Protein AF-A0A2H5FM18-F1 (afdb_monomer_lite)

Secondary structure (DSSP, 8-state):
---------HHHHHHHHHHHHHTSS-HHHHHHHH---HHHHHHHHHHHHHHHHHHHHSHHHHHHHHHHHHHHHHHHHHHHHHHHH--

pLDDT: mean 74.15, std 11.23, range [37.06, 88.31]

Organism: NCBI:txid28087

InterPro domains:
  IPR010921 Trp repressor/replication initiator [SSF48295] (2-58)
  IPR036388 Winged helix-like DNA-binding domain superfamily [G3DSA:1.10.10.10] (1-68)

Foldseek 3Di:
DPDPPPPPDPVNLVVLLVCVVVVVDDLVRSCVPVVDDSVVSVVSNVVVVVVVVCVVVCPVVVVVVVVVVVVVVVVVVVVVVVVVVVD

Structure (mmCIF, N/CA/C/O backbone):
data_AF-A0A2H5FM18-F1
#
_entry.id   AF-A0A2H5FM18-F1
#
loop_
_atom_site.group_PDB
_atom_site.id
_atom_site.type_symbol
_atom_site.label_atom_id
_atom_site.label_alt_id
_atom_site.label_comp_id
_atom_site.label_asym_id
_atom_site.label_entity_id
_atom_site.label_seq_id
_atom_site.pdbx_PDB_ins_code
_atom_site.Cartn_x
_atom_site.Cartn_y
_atom_site.Cartn_z
_atom_site.occupancy
_atom_site.B_iso_or_equiv
_atom_site.auth_seq_id
_atom_site.auth_comp_id
_atom_site.auth_asym_id
_atom_site.auth_atom_id
_atom_site.pdbx_PDB_model_num
ATOM 1 N N . MET A 1 1 ? 6.134 27.608 9.309 1.00 37.06 1 MET A N 1
ATOM 2 C CA . MET A 1 1 ? 5.921 26.442 10.196 1.00 37.06 1 MET A CA 1
ATOM 3 C C . MET A 1 1 ? 6.353 25.179 9.465 1.00 37.06 1 MET A C 1
ATOM 5 O O . MET A 1 1 ? 5.661 24.750 8.548 1.00 37.06 1 MET A O 1
ATOM 9 N N . SER A 1 2 ? 7.519 24.621 9.794 1.00 47.56 2 SER A N 1
ATOM 10 C CA . SER A 1 2 ? 8.033 23.420 9.123 1.00 47.56 2 SER A CA 1
ATOM 11 C C . SER A 1 2 ? 7.208 22.204 9.535 1.00 47.56 2 SER A C 1
ATOM 13 O O . SER A 1 2 ? 7.189 21.815 10.702 1.00 47.56 2 SER A O 1
ATOM 15 N N . LYS A 1 3 ? 6.482 21.636 8.569 1.00 54.00 3 LYS A N 1
ATOM 16 C CA . LYS A 1 3 ? 5.631 20.456 8.745 1.00 54.00 3 LYS A CA 1
ATOM 17 C C . LYS A 1 3 ? 6.528 19.302 9.195 1.00 54.00 3 LYS A C 1
ATOM 19 O O . LYS A 1 3 ? 7.329 18.806 8.408 1.00 54.00 3 LYS A O 1
ATOM 24 N N . LYS A 1 4 ? 6.437 18.922 10.473 1.00 47.50 4 LYS A N 1
ATOM 25 C CA . LYS A 1 4 ? 7.163 17.791 11.061 1.00 47.50 4 LYS A CA 1
ATOM 26 C C . LYS A 1 4 ? 6.744 16.540 10.286 1.00 47.50 4 LYS A C 1
ATOM 28 O O . LYS A 1 4 ? 5.654 16.013 10.488 1.00 47.50 4 LYS A O 1
ATOM 33 N N . GLN A 1 5 ? 7.557 16.142 9.310 1.00 50.00 5 GLN A N 1
ATOM 34 C CA . GLN A 1 5 ? 7.325 14.945 8.514 1.00 50.00 5 GLN A CA 1
ATOM 35 C C . GLN A 1 5 ? 7.514 13.759 9.454 1.00 50.00 5 GLN A C 1
ATOM 37 O O . GLN A 1 5 ? 8.641 13.347 9.724 1.00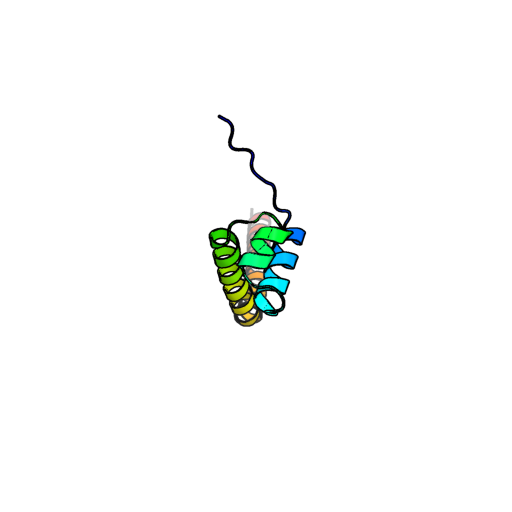 50.00 5 GLN A O 1
ATOM 42 N N . ASN A 1 6 ? 6.413 13.257 10.016 1.00 55.12 6 ASN A N 1
ATOM 43 C CA . ASN A 1 6 ? 6.406 12.001 10.749 1.00 55.12 6 ASN A CA 1
ATOM 44 C C . ASN A 1 6 ? 6.879 10.915 9.780 1.00 55.12 6 ASN A C 1
ATOM 46 O O . ASN A 1 6 ? 6.122 10.431 8.936 1.00 55.12 6 ASN A O 1
ATOM 50 N N . TYR A 1 7 ? 8.162 10.569 9.879 1.00 54.41 7 TYR A N 1
ATOM 51 C CA . TYR A 1 7 ? 8.768 9.460 9.165 1.00 54.41 7 TYR A CA 1
ATOM 52 C C . TYR A 1 7 ? 8.168 8.163 9.712 1.00 54.41 7 TYR A C 1
ATOM 54 O O . TYR A 1 7 ? 8.708 7.504 10.599 1.00 54.41 7 TYR A O 1
ATOM 62 N N . TYR A 1 8 ? 7.003 7.792 9.190 1.00 60.28 8 TYR A N 1
ATOM 63 C CA . TYR A 1 8 ? 6.505 6.434 9.320 1.00 60.28 8 TYR A CA 1
ATOM 64 C C . TYR A 1 8 ? 7.423 5.551 8.475 1.00 60.28 8 TYR A C 1
ATOM 66 O O . TYR A 1 8 ? 7.309 5.508 7.247 1.00 60.28 8 TYR A O 1
ATOM 74 N N . THR A 1 9 ? 8.369 4.885 9.135 1.00 66.56 9 THR A N 1
ATOM 75 C CA . THR A 1 9 ? 9.238 3.881 8.520 1.00 66.56 9 THR A CA 1
ATOM 76 C C . THR A 1 9 ? 8.391 2.817 7.830 1.00 66.56 9 THR A C 1
ATOM 78 O O . THR A 1 9 ? 7.320 2.452 8.324 1.00 66.56 9 THR A O 1
ATOM 81 N N . ALA A 1 10 ? 8.870 2.300 6.695 1.00 70.50 10 ALA A N 1
ATOM 82 C CA . ALA A 1 10 ? 8.164 1.283 5.911 1.00 70.50 10 ALA A CA 1
ATOM 83 C C . ALA A 1 10 ? 7.703 0.101 6.784 1.00 70.50 10 ALA A C 1
ATOM 85 O O . ALA A 1 10 ? 6.563 -0.332 6.679 1.00 70.50 10 ALA A O 1
ATOM 86 N N . SER A 1 11 ? 8.536 -0.312 7.747 1.00 73.06 11 SER A N 1
ATOM 87 C CA . SER A 1 11 ? 8.211 -1.350 8.734 1.00 73.06 11 SER A CA 1
ATOM 88 C C . SER A 1 11 ? 6.964 -1.035 9.581 1.00 73.06 11 SER A C 1
ATOM 90 O O . SER A 1 11 ? 6.104 -1.898 9.747 1.00 73.06 11 SER A O 1
ATOM 92 N N . LYS A 1 12 ? 6.799 0.207 10.070 1.00 75.88 12 LYS A N 1
ATOM 93 C CA . LYS A 1 12 ? 5.602 0.611 10.836 1.00 75.88 12 LYS A CA 1
ATOM 94 C C . LYS A 1 12 ? 4.349 0.601 9.965 1.00 75.88 12 LYS A C 1
ATOM 96 O O . LYS A 1 12 ? 3.319 0.096 10.399 1.00 75.88 12 LYS A O 1
ATOM 101 N N . LYS A 1 13 ? 4.445 1.110 8.730 1.00 79.81 13 LYS A N 1
ATOM 102 C CA . LYS A 1 13 ? 3.321 1.097 7.780 1.00 79.81 13 LYS A CA 1
ATOM 103 C C . LYS A 1 13 ? 2.880 -0.331 7.474 1.00 79.81 13 LYS A C 1
ATOM 105 O O . LYS A 1 13 ? 1.691 -0.610 7.554 1.00 79.81 13 LYS A O 1
ATOM 110 N N . SER A 1 14 ? 3.827 -1.233 7.207 1.00 77.62 14 SER A N 1
ATOM 111 C CA . SER A 1 14 ? 3.525 -2.639 6.934 1.00 77.62 14 SER A CA 1
ATOM 112 C C . SER A 1 14 ? 2.816 -3.308 8.109 1.00 77.62 14 SER A C 1
ATOM 114 O O . SER A 1 14 ? 1.794 -3.944 7.893 1.00 77.62 14 SER A O 1
ATOM 116 N N . LYS A 1 15 ? 3.274 -3.108 9.354 1.00 82.56 15 LYS A N 1
ATOM 117 C CA . LYS A 1 15 ? 2.608 -3.676 10.544 1.00 82.56 15 LYS A CA 1
ATOM 118 C C . LYS A 1 15 ? 1.164 -3.189 10.702 1.00 82.56 15 LYS A C 1
ATOM 120 O O . LYS A 1 15 ? 0.269 -4.002 10.909 1.00 82.56 15 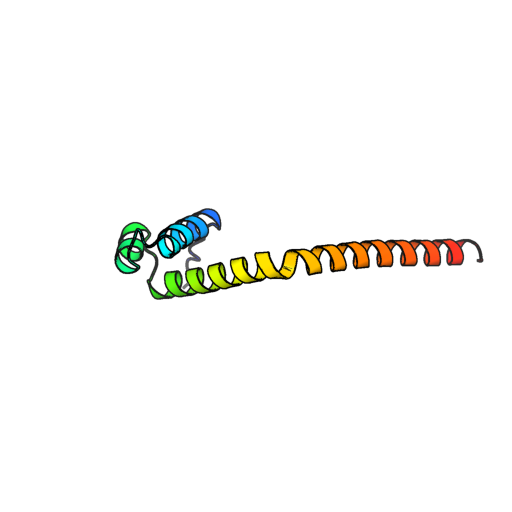LYS A O 1
ATOM 125 N N . ILE A 1 16 ? 0.934 -1.883 10.545 1.00 81.69 16 ILE A N 1
ATOM 126 C CA . ILE A 1 16 ? -0.407 -1.279 10.641 1.00 81.69 16 ILE A CA 1
ATOM 127 C C . ILE A 1 16 ? -1.320 -1.813 9.535 1.00 81.69 16 ILE A C 1
ATOM 129 O O . ILE A 1 16 ? -2.471 -2.159 9.784 1.00 81.69 16 ILE A O 1
ATOM 133 N N . VAL A 1 17 ? -0.802 -1.901 8.310 1.00 82.19 17 VAL A N 1
ATOM 134 C CA . VAL A 1 17 ? -1.534 -2.431 7.158 1.00 82.19 17 VAL A CA 1
ATOM 135 C C . VAL A 1 17 ? -1.877 -3.905 7.350 1.00 82.19 17 VAL A C 1
ATOM 137 O O . VAL A 1 17 ? -3.015 -4.279 7.092 1.00 82.19 17 VAL A O 1
ATOM 140 N N . ILE A 1 18 ? -0.939 -4.728 7.827 1.00 82.81 18 ILE A N 1
ATOM 141 C CA . ILE A 1 18 ? -1.176 -6.152 8.098 1.00 82.81 18 ILE A CA 1
ATOM 142 C C . ILE A 1 18 ? -2.286 -6.297 9.140 1.00 82.81 18 I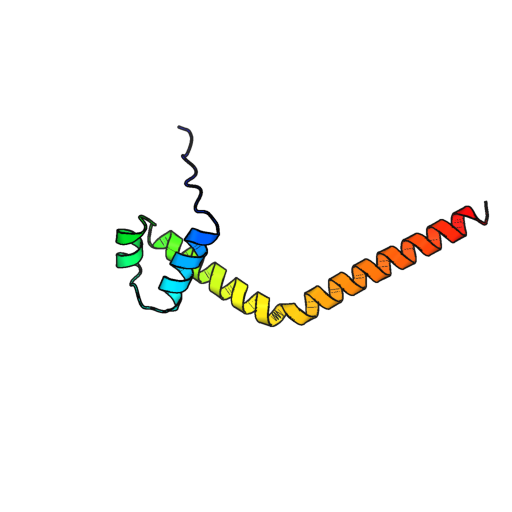LE A C 1
ATOM 144 O O . ILE A 1 18 ? -3.279 -6.962 8.867 1.00 82.81 18 ILE A O 1
ATOM 148 N N . ALA A 1 19 ? -2.201 -5.584 10.266 1.00 81.38 19 ALA A N 1
ATOM 149 C CA . ALA A 1 19 ? -3.250 -5.598 11.286 1.00 81.38 19 ALA A CA 1
ATOM 150 C C . ALA A 1 19 ? -4.618 -5.117 10.750 1.00 81.38 19 ALA A C 1
ATOM 152 O O . ALA A 1 19 ? -5.658 -5.678 11.098 1.00 81.38 19 ALA A O 1
ATOM 153 N N . ALA A 1 20 ? -4.624 -4.120 9.855 1.00 78.62 20 ALA A N 1
ATOM 154 C CA . ALA A 1 20 ? -5.834 -3.602 9.208 1.00 78.62 20 ALA A CA 1
ATOM 155 C C . ALA A 1 20 ? -6.425 -4.534 8.129 1.00 78.62 20 ALA A C 1
ATOM 157 O O . ALA A 1 20 ? -7.608 -4.405 7.780 1.00 78.62 20 ALA A O 1
ATOM 158 N N . ILE A 1 21 ? -5.610 -5.415 7.542 1.00 77.56 21 ILE A N 1
ATOM 159 C CA . ILE A 1 21 ? -6.029 -6.433 6.567 1.00 77.56 21 ILE A CA 1
ATOM 160 C C . ILE A 1 21 ? -6.521 -7.685 7.295 1.00 77.56 21 ILE A C 1
ATOM 162 O O . ILE A 1 21 ? -7.582 -8.190 6.945 1.00 77.56 21 ILE A O 1
ATOM 166 N N . GLU A 1 22 ? -5.811 -8.129 8.334 1.00 79.19 22 GLU A N 1
ATOM 167 C CA . GLU A 1 22 ? -6.189 -9.276 9.170 1.00 79.19 22 GLU A CA 1
ATOM 168 C C . GLU A 1 22 ? -7.503 -9.054 9.937 1.00 79.19 22 GLU A C 1
ATOM 170 O O . GLU A 1 22 ? -8.085 -10.007 10.444 1.00 79.19 22 GLU A O 1
ATOM 175 N N . GLY A 1 23 ? -7.976 -7.807 10.050 1.00 69.19 23 GLY A N 1
ATOM 176 C CA . GLY A 1 23 ? -9.246 -7.475 10.705 1.00 69.19 23 GLY A CA 1
ATOM 177 C C . GLY A 1 23 ? -9.217 -7.594 12.231 1.00 69.19 23 GLY A C 1
ATOM 178 O O . GLY A 1 23 ? -10.240 -7.383 12.873 1.00 69.19 23 GLY A O 1
ATOM 179 N N . LYS A 1 24 ? -8.050 -7.888 12.818 1.00 65.94 24 LYS A N 1
ATOM 180 C CA . LYS A 1 24 ? -7.859 -8.029 14.270 1.00 65.94 24 LYS A CA 1
ATOM 181 C C . LYS A 1 24 ? -8.050 -6.720 15.034 1.00 65.94 24 LYS A C 1
ATOM 183 O O . LYS A 1 24 ? -8.410 -6.754 16.203 1.00 65.94 24 LYS A O 1
ATOM 188 N N . LEU A 1 25 ? -7.807 -5.581 14.384 1.00 68.94 25 LEU A N 1
ATOM 189 C CA . LEU A 1 25 ? -7.984 -4.256 14.970 1.00 68.94 25 LEU A CA 1
ATOM 190 C C . LEU A 1 25 ? -8.867 -3.402 14.065 1.00 68.94 25 LEU A C 1
ATOM 192 O O . LEU A 1 25 ? -8.658 -3.309 12.850 1.00 68.94 25 LEU A O 1
ATOM 196 N N . THR A 1 26 ? -9.855 -2.745 14.667 1.00 74.56 26 THR A N 1
ATOM 197 C CA . THR A 1 26 ? -10.680 -1.766 13.951 1.00 74.56 26 THR A CA 1
ATOM 198 C C . THR A 1 26 ? -9.853 -0.520 13.621 1.00 74.56 26 THR A C 1
ATOM 200 O O . THR A 1 26 ? -8.869 -0.206 14.292 1.00 74.56 26 THR A O 1
ATOM 203 N N . GLN A 1 27 ? -10.249 0.244 12.596 1.00 71.12 27 GLN A N 1
ATOM 204 C CA . GLN A 1 27 ? -9.552 1.493 12.234 1.00 71.12 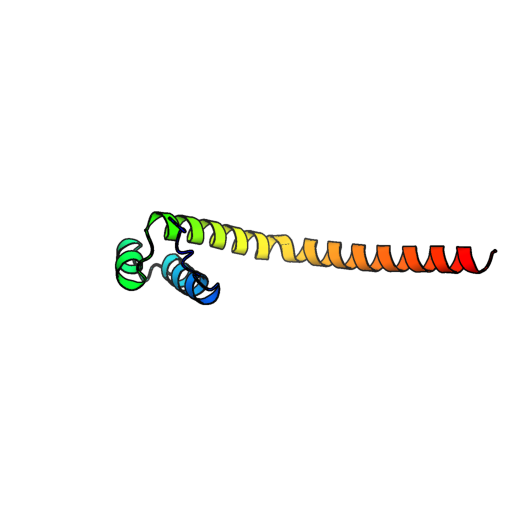27 GLN A CA 1
ATOM 205 C C . GLN A 1 27 ? -9.463 2.473 13.416 1.00 71.12 27 GLN A C 1
ATOM 207 O O . GLN A 1 27 ? -8.465 3.180 13.554 1.00 71.12 27 GLN A O 1
ATOM 212 N N . ALA A 1 28 ? -10.476 2.479 14.288 1.00 71.19 28 ALA A N 1
ATOM 213 C CA . ALA A 1 28 ? -10.504 3.284 15.505 1.00 71.19 28 ALA A CA 1
ATOM 214 C C . ALA A 1 28 ? -9.459 2.819 16.535 1.00 71.19 28 ALA A C 1
ATOM 216 O O . ALA A 1 28 ? -8.739 3.647 17.089 1.00 71.19 28 ALA A O 1
ATOM 217 N N . GLN A 1 29 ? -9.303 1.505 16.732 1.00 76.00 29 GLN A N 1
ATOM 218 C CA . GLN A 1 29 ? -8.269 0.954 17.615 1.00 76.00 29 GLN A CA 1
ATOM 219 C C . GLN A 1 29 ? -6.859 1.208 17.078 1.00 76.00 29 GLN A C 1
ATOM 221 O O . GLN A 1 29 ? -6.005 1.670 17.825 1.00 76.00 29 GLN A O 1
ATOM 226 N N . LEU A 1 30 ? -6.625 1.025 15.774 1.00 78.75 30 LEU A N 1
ATOM 227 C CA . LEU A 1 30 ? -5.333 1.349 15.155 1.00 78.75 30 LEU A CA 1
ATOM 228 C C . LEU A 1 30 ? -4.991 2.840 15.270 1.00 78.75 30 LEU A C 1
ATOM 230 O O . LEU A 1 30 ? -3.828 3.197 15.454 1.00 78.75 30 LEU A O 1
ATOM 234 N N . THR A 1 31 ? -6.001 3.708 15.186 1.00 77.94 31 THR A N 1
ATOM 235 C CA . THR A 1 31 ? -5.829 5.149 15.409 1.00 77.94 31 THR A CA 1
ATOM 236 C C . THR A 1 31 ? -5.399 5.427 16.846 1.00 77.94 31 THR A C 1
ATOM 238 O O . THR A 1 31 ? -4.470 6.203 17.059 1.00 77.94 31 THR A O 1
ATOM 241 N N . SER A 1 32 ? -6.029 4.765 17.821 1.00 78.19 32 SER A N 1
ATOM 242 C CA . SER A 1 32 ? -5.721 4.945 19.243 1.00 78.19 32 SER A CA 1
ATOM 243 C C . SER A 1 32 ? -4.370 4.346 19.649 1.00 78.19 32 SER A C 1
ATOM 245 O O . SER A 1 32 ? -3.693 4.911 20.500 1.00 78.19 32 SER A O 1
ATOM 247 N N . GLU A 1 33 ? -3.972 3.221 19.056 1.00 80.19 33 GLU A N 1
ATOM 248 C CA . GLU A 1 33 ? -2.763 2.476 19.430 1.00 80.19 33 GLU A CA 1
ATOM 249 C C . GLU A 1 33 ? -1.509 3.017 18.721 1.00 80.19 33 GLU A C 1
ATOM 251 O O . GLU A 1 33 ? -0.446 3.148 19.326 1.00 80.19 33 GLU A O 1
ATOM 256 N N . TYR A 1 34 ? -1.630 3.394 17.442 1.00 77.06 34 TYR A N 1
ATOM 257 C CA . TYR A 1 34 ? -0.499 3.856 16.625 1.00 77.06 34 TYR A CA 1
ATOM 258 C C . TYR A 1 34 ? -0.488 5.372 16.386 1.00 77.06 34 TYR A C 1
ATOM 260 O O . TYR A 1 34 ? 0.449 5.883 15.763 1.00 77.06 34 TYR A O 1
ATOM 268 N N . GLY A 1 35 ? -1.513 6.102 16.841 1.00 79.44 35 GLY A N 1
ATOM 269 C CA . GLY A 1 35 ? -1.631 7.551 16.650 1.00 79.44 35 GLY A CA 1
ATOM 270 C C . GLY A 1 35 ? -1.766 7.961 15.180 1.00 79.44 35 GLY A C 1
ATOM 271 O O . GLY A 1 35 ? -1.342 9.055 14.802 1.00 79.44 35 GLY A O 1
ATOM 272 N N . VAL A 1 36 ? -2.277 7.071 14.322 1.00 80.62 36 VAL A N 1
ATOM 273 C CA . VAL A 1 36 ? -2.410 7.317 12.878 1.00 80.62 36 VAL A CA 1
ATOM 274 C C . VAL A 1 36 ? -3.852 7.684 12.542 1.00 80.62 36 VAL A C 1
ATOM 276 O O . VAL A 1 36 ? -4.744 6.906 12.861 1.00 80.62 36 VAL A O 1
ATOM 279 N N . PRO A 1 37 ? -4.111 8.804 11.842 1.00 82.44 37 PRO A N 1
ATOM 280 C CA . PRO A 1 37 ? -5.463 9.176 11.444 1.00 82.44 37 PRO A CA 1
ATOM 281 C C . PRO A 1 37 ? -6.144 8.088 10.593 1.00 82.44 37 PRO A C 1
ATOM 283 O O . PRO A 1 37 ? -5.508 7.526 9.692 1.00 82.44 37 PRO A O 1
ATOM 286 N N . PRO A 1 38 ? -7.453 7.844 10.770 1.00 78.94 38 PRO A N 1
ATOM 287 C CA . PRO A 1 38 ? -8.170 6.762 10.089 1.00 78.94 38 PRO A CA 1
ATOM 288 C C . PRO A 1 38 ? -8.126 6.890 8.559 1.00 78.94 38 PRO A C 1
ATOM 290 O O . PRO A 1 38 ? -7.983 5.897 7.842 1.00 78.94 38 PRO A O 1
ATOM 293 N N . THR A 1 39 ? -8.148 8.120 8.040 1.00 83.25 39 THR A N 1
ATOM 294 C CA . THR A 1 39 ? -8.024 8.420 6.606 1.00 83.25 39 THR A CA 1
ATOM 295 C C . THR A 1 39 ? -6.700 7.920 6.022 1.00 83.25 39 THR A C 1
ATOM 297 O O . THR A 1 39 ? -6.657 7.432 4.893 1.00 83.25 39 THR A O 1
ATOM 300 N N . GLN A 1 40 ? -5.618 7.994 6.800 1.00 83.19 40 GLN A N 1
ATOM 301 C CA . GLN A 1 40 ? -4.287 7.568 6.377 1.00 83.19 40 GLN A CA 1
ATOM 302 C C . GLN A 1 40 ? -4.150 6.041 6.403 1.00 83.19 40 GLN A C 1
ATOM 304 O O . GLN A 1 40 ? -3.569 5.465 5.484 1.00 83.19 40 GLN A O 1
ATOM 309 N N . ILE A 1 41 ? -4.767 5.378 7.385 1.00 83.00 41 ILE A N 1
ATOM 310 C CA . ILE A 1 41 ? -4.856 3.910 7.445 1.00 83.00 41 ILE A CA 1
ATOM 311 C C . ILE A 1 41 ? -5.628 3.377 6.235 1.00 83.00 41 ILE A C 1
ATOM 313 O O . ILE A 1 41 ? -5.187 2.425 5.590 1.00 83.00 41 ILE A O 1
ATOM 317 N N . LYS A 1 42 ? -6.750 4.018 5.880 1.00 83.62 42 LYS A N 1
ATOM 318 C CA . LYS A 1 42 ? -7.544 3.650 4.700 1.00 83.62 42 LYS A CA 1
ATOM 319 C C . LYS A 1 42 ? -6.729 3.783 3.410 1.00 83.62 42 LYS A C 1
ATOM 321 O O . LYS A 1 42 ? -6.721 2.851 2.607 1.00 83.62 42 LYS A O 1
ATOM 326 N N . ALA A 1 43 ? -6.002 4.891 3.248 1.00 84.94 43 ALA A N 1
ATOM 327 C CA . ALA A 1 43 ? -5.121 5.100 2.101 1.00 84.94 43 ALA A CA 1
ATOM 328 C C . ALA A 1 43 ? -4.030 4.018 2.016 1.00 84.94 43 ALA A C 1
ATOM 330 O O . ALA A 1 43 ? -3.851 3.408 0.964 1.00 84.94 43 ALA A O 1
ATOM 331 N N . TRP A 1 44 ? -3.349 3.713 3.126 1.00 86.56 44 TRP A N 1
ATOM 332 C CA . TRP A 1 44 ? -2.314 2.673 3.149 1.00 86.56 44 TRP A CA 1
ATOM 333 C C . TRP A 1 44 ? -2.868 1.278 2.878 1.00 86.56 44 TRP A C 1
ATOM 335 O O . TRP A 1 44 ? -2.230 0.513 2.159 1.00 86.56 44 TRP A O 1
ATOM 345 N N . LYS A 1 45 ? -4.060 0.955 3.391 1.00 84.12 45 LYS A N 1
ATOM 346 C CA . LYS A 1 45 ? -4.739 -0.311 3.095 1.00 84.12 45 LYS A CA 1
ATOM 347 C C . LYS A 1 45 ? -5.008 -0.448 1.599 1.00 84.12 45 LYS A C 1
ATOM 349 O O . LYS A 1 45 ? -4.700 -1.483 1.021 1.00 84.12 45 LYS A O 1
ATOM 354 N N . GLN A 1 46 ? -5.532 0.598 0.964 1.00 85.25 46 GLN A N 1
ATOM 355 C CA . GLN A 1 46 ? -5.810 0.584 -0.471 1.00 85.25 46 GLN A CA 1
ATOM 356 C C . GLN A 1 46 ? -4.524 0.451 -1.299 1.00 85.25 46 GLN A C 1
ATOM 358 O O . GLN A 1 46 ? -4.462 -0.384 -2.199 1.00 85.25 46 GLN A O 1
ATOM 363 N N . THR A 1 47 ? -3.473 1.203 -0.957 1.00 85.25 47 THR A N 1
ATOM 364 C CA . THR A 1 47 ? -2.158 1.071 -1.604 1.00 85.25 47 THR A CA 1
ATOM 365 C C . THR A 1 47 ? -1.579 -0.332 -1.434 1.00 85.25 47 THR A C 1
ATOM 367 O O . THR A 1 47 ? -1.032 -0.878 -2.384 1.00 85.25 47 THR A O 1
ATOM 370 N N . ALA A 1 48 ? -1.713 -0.936 -0.253 1.00 85.19 48 ALA A N 1
ATOM 371 C CA . ALA A 1 48 ? -1.214 -2.279 0.003 1.00 85.19 48 ALA A CA 1
ATOM 372 C C . ALA A 1 48 ? -1.976 -3.347 -0.783 1.00 85.19 48 ALA A C 1
ATOM 374 O O . ALA A 1 48 ? -1.346 -4.204 -1.387 1.00 85.19 48 ALA A O 1
ATOM 375 N N . LEU A 1 49 ? -3.309 -3.268 -0.837 1.00 85.31 49 LEU A N 1
ATOM 376 C CA . LEU A 1 49 ? -4.116 -4.178 -1.654 1.00 85.31 49 LEU A CA 1
ATOM 377 C C . LEU A 1 49 ? -3.750 -4.068 -3.139 1.00 85.31 49 LEU A C 1
ATOM 379 O O . LEU A 1 49 ? -3.577 -5.088 -3.801 1.00 85.31 49 LEU A O 1
ATOM 383 N N . GLN A 1 50 ? -3.551 -2.845 -3.638 1.00 85.31 50 GLN A N 1
ATOM 384 C CA . GLN A 1 50 ? -3.111 -2.624 -5.014 1.00 85.31 50 GLN A CA 1
ATOM 385 C C . GLN A 1 50 ? -1.700 -3.171 -5.258 1.00 85.31 50 GLN A C 1
ATOM 387 O O . GLN A 1 50 ? -1.461 -3.800 -6.281 1.00 85.31 50 GLN A O 1
ATOM 392 N N . ALA A 1 51 ? -0.771 -2.964 -4.320 1.00 84.25 51 ALA A N 1
ATOM 393 C CA . ALA A 1 51 ? 0.594 -3.474 -4.419 1.00 84.25 51 ALA A CA 1
ATOM 394 C C . ALA A 1 51 ? 0.643 -5.006 -4.369 1.00 84.25 51 ALA A C 1
ATOM 396 O O . ALA A 1 51 ? 1.451 -5.603 -5.068 1.00 84.25 51 ALA A O 1
ATOM 397 N N . ILE A 1 52 ? -0.229 -5.643 -3.582 1.00 82.81 52 ILE A N 1
ATOM 398 C CA . ILE A 1 52 ? -0.384 -7.100 -3.550 1.00 82.81 52 ILE A CA 1
ATOM 399 C C . ILE A 1 52 ? -0.934 -7.593 -4.896 1.00 82.81 52 ILE A C 1
ATOM 401 O O . ILE A 1 52 ? -0.365 -8.508 -5.485 1.00 82.81 52 ILE A O 1
ATOM 405 N N . ALA A 1 53 ? -1.989 -6.962 -5.421 1.00 82.88 53 ALA A N 1
ATOM 406 C CA . ALA A 1 53 ? -2.561 -7.314 -6.722 1.00 82.88 53 ALA A CA 1
ATOM 407 C C . ALA A 1 53 ? -1.554 -7.136 -7.874 1.00 82.88 53 ALA A C 1
ATOM 409 O O . ALA A 1 53 ? -1.434 -8.014 -8.731 1.00 82.88 53 ALA A O 1
ATOM 410 N N . ASP A 1 54 ? -0.787 -6.042 -7.867 1.00 80.69 54 ASP A N 1
ATOM 411 C CA . ASP A 1 54 ? 0.308 -5.818 -8.814 1.00 80.69 54 ASP A CA 1
ATOM 412 C C . ASP A 1 54 ? 1.408 -6.864 -8.628 1.00 80.69 54 ASP A C 1
ATOM 414 O O . ASP A 1 54 ? 1.833 -7.470 -9.599 1.00 80.69 54 ASP A O 1
ATOM 418 N N . ALA A 1 55 ? 1.818 -7.164 -7.393 1.00 79.06 55 ALA A N 1
ATOM 419 C CA . ALA A 1 55 ? 2.843 -8.169 -7.127 1.00 79.06 55 ALA A CA 1
ATOM 420 C C . ALA A 1 55 ? 2.463 -9.548 -7.679 1.00 79.06 55 ALA A C 1
ATOM 422 O O . ALA A 1 55 ? 3.329 -10.212 -8.235 1.00 79.06 55 ALA A O 1
ATOM 423 N N . PHE A 1 56 ? 1.192 -9.953 -7.595 1.00 75.88 56 PHE A N 1
ATOM 424 C CA . PHE A 1 56 ? 0.721 -11.208 -8.189 1.00 75.88 56 PHE A CA 1
ATOM 425 C C . PHE A 1 56 ? 0.557 -11.143 -9.717 1.00 75.88 56 PHE A C 1
ATOM 427 O O . PHE A 1 56 ? 0.762 -12.151 -10.391 1.00 75.88 56 PHE A O 1
ATOM 434 N N . SER A 1 57 ? 0.236 -9.976 -10.282 1.00 73.44 57 SER A N 1
ATOM 435 C CA . SER A 1 57 ? 0.036 -9.805 -11.733 1.00 73.44 57 SER A CA 1
ATOM 436 C C . SER A 1 57 ? 1.351 -9.608 -12.501 1.00 73.44 57 SER A C 1
ATOM 438 O O . SER A 1 57 ? 1.501 -10.054 -13.635 1.00 73.44 57 SER A O 1
ATOM 440 N N . ASN A 1 58 ? 2.328 -8.958 -11.871 1.00 62.31 58 ASN A N 1
ATOM 441 C CA . ASN A 1 58 ? 3.489 -8.341 -12.512 1.00 62.31 58 ASN A CA 1
ATOM 442 C C . ASN A 1 58 ? 4.770 -9.195 -12.402 1.00 62.31 58 ASN A C 1
ATOM 444 O O . ASN A 1 58 ? 5.836 -8.778 -12.860 1.00 62.31 58 ASN A O 1
ATOM 448 N N . VAL A 1 59 ? 4.691 -10.404 -11.819 1.00 59.75 59 VAL A N 1
ATOM 449 C CA . VAL A 1 59 ? 5.830 -11.346 -11.744 1.00 59.75 59 VAL A CA 1
ATOM 450 C C . VAL A 1 59 ? 6.343 -11.695 -13.143 1.00 59.75 59 VAL A C 1
ATOM 452 O O . VAL A 1 59 ? 7.547 -11.770 -13.362 1.00 59.75 59 VAL A O 1
ATOM 455 N N . ARG A 1 60 ? 5.439 -11.865 -14.118 1.00 58.31 60 ARG A N 1
ATOM 456 C CA . ARG A 1 60 ? 5.813 -12.222 -15.496 1.00 58.31 60 ARG A CA 1
ATOM 457 C C . ARG A 1 60 ? 6.348 -11.040 -16.306 1.00 58.31 60 ARG A C 1
ATOM 459 O O . ARG A 1 60 ? 7.195 -11.252 -17.167 1.00 58.31 60 ARG A O 1
ATOM 466 N N . ASP A 1 61 ? 5.893 -9.819 -16.033 1.00 60.22 61 ASP A N 1
ATOM 467 C CA . ASP A 1 61 ? 6.271 -8.627 -16.803 1.00 60.22 61 ASP A CA 1
ATOM 468 C C . ASP A 1 61 ? 7.607 -8.022 -16.362 1.00 60.22 61 ASP A C 1
ATOM 470 O O . ASP A 1 61 ? 8.403 -7.612 -17.210 1.00 60.22 61 ASP A O 1
ATOM 474 N N . LYS A 1 62 ? 7.919 -8.032 -15.058 1.00 60.78 62 LYS A N 1
ATOM 475 C CA . LYS A 1 62 ? 9.232 -7.577 -14.565 1.00 60.78 62 LYS A CA 1
ATOM 476 C C . LYS A 1 62 ? 10.374 -8.447 -15.089 1.00 60.78 62 LYS A C 1
ATOM 478 O O . LYS A 1 62 ? 11.362 -7.905 -15.577 1.00 60.78 62 LYS A O 1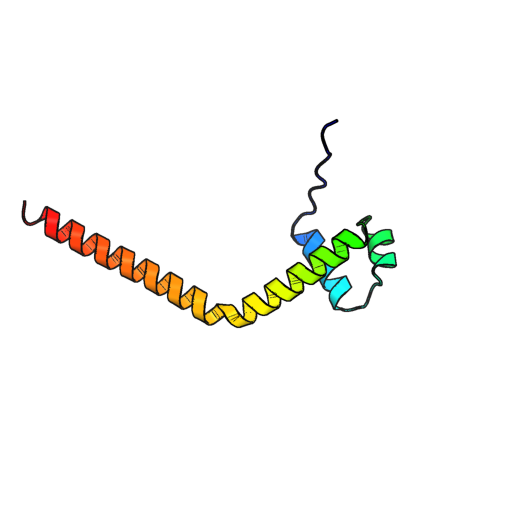
ATOM 483 N N . ASP A 1 63 ? 10.194 -9.768 -15.085 1.00 60.41 63 ASP A N 1
ATOM 484 C CA . ASP A 1 63 ? 11.177 -10.727 -15.609 1.00 60.41 63 ASP A CA 1
ATOM 485 C C . ASP A 1 63 ? 11.403 -10.533 -17.121 1.00 60.41 63 ASP A C 1
ATOM 487 O O . ASP A 1 63 ? 12.528 -10.566 -17.622 1.00 60.41 63 ASP A O 1
ATOM 491 N N . LYS A 1 64 ? 10.328 -10.224 -17.862 1.00 59.97 64 LYS A N 1
ATOM 492 C CA . LYS A 1 64 ? 10.391 -9.916 -19.297 1.00 59.97 64 LYS A CA 1
ATOM 493 C C . LYS A 1 64 ? 11.121 -8.603 -19.572 1.00 59.97 64 LYS A C 1
ATOM 495 O O . LYS A 1 64 ? 11.927 -8.543 -20.498 1.00 59.97 64 LYS A O 1
ATOM 500 N N . LYS A 1 65 ? 10.864 -7.565 -18.772 1.00 61.78 65 LYS A N 1
ATOM 501 C CA . LYS A 1 65 ? 11.468 -6.234 -18.930 1.00 61.78 65 LYS A CA 1
ATOM 502 C C . LYS A 1 65 ? 12.952 -6.229 -18.558 1.00 61.78 65 LYS A C 1
ATOM 504 O O . LYS A 1 65 ? 13.737 -5.569 -19.234 1.00 61.78 65 LYS A O 1
ATOM 509 N N . GLU A 1 66 ? 13.340 -7.004 -17.546 1.00 65.31 66 GLU A N 1
ATOM 510 C CA . GLU A 1 66 ? 14.741 -7.200 -17.158 1.00 65.31 66 GLU A CA 1
ATOM 511 C C . GLU A 1 66 ? 15.509 -8.042 -18.191 1.00 65.31 66 GLU A C 1
ATOM 513 O O . GLU A 1 66 ? 16.604 -7.671 -18.612 1.00 65.31 66 GLU A O 1
ATOM 518 N N . LYS A 1 67 ? 14.906 -9.114 -18.723 1.00 61.41 67 LYS A N 1
ATOM 519 C CA . LYS A 1 67 ? 15.493 -9.856 -19.854 1.00 61.41 67 LYS A CA 1
ATOM 520 C C . LYS A 1 67 ? 15.632 -8.988 -21.107 1.00 61.41 67 LYS A C 1
ATOM 522 O O . LYS A 1 67 ? 16.657 -9.052 -21.787 1.00 61.41 67 LYS A O 1
ATOM 527 N N . GLN A 1 68 ? 14.641 -8.144 -21.399 1.00 67.31 68 GLN A N 1
ATOM 528 C CA . GLN A 1 68 ? 14.696 -7.205 -22.523 1.00 67.31 68 GLN A CA 1
ATOM 529 C C . GLN A 1 68 ? 15.792 -6.150 -22.336 1.00 67.31 68 GLN A C 1
ATOM 531 O O . GLN A 1 68 ? 16.550 -5.912 -23.275 1.00 67.31 68 GLN A O 1
ATOM 536 N N . SER A 1 69 ? 15.950 -5.571 -21.143 1.00 67.88 69 SER A N 1
ATOM 537 C CA . SER A 1 69 ? 17.005 -4.582 -20.884 1.00 67.88 69 SER A CA 1
ATOM 538 C C . SER A 1 69 ? 18.409 -5.194 -20.959 1.00 67.88 69 SER A C 1
ATOM 540 O O . SER A 1 69 ? 19.299 -4.592 -21.564 1.00 67.88 69 SER A O 1
ATOM 542 N N . LEU A 1 70 ? 18.596 -6.417 -20.449 1.00 70.44 70 LEU A N 1
ATOM 543 C CA . LEU A 1 70 ? 19.849 -7.169 -20.579 1.00 70.44 70 LEU A CA 1
ATOM 544 C C . LEU A 1 70 ? 20.179 -7.473 -22.049 1.00 70.44 70 LEU A C 1
ATOM 546 O O . LEU A 1 70 ? 21.311 -7.258 -22.489 1.00 70.44 70 LEU A O 1
ATOM 550 N N . SER A 1 71 ? 19.185 -7.907 -22.831 1.00 73.31 71 SER A N 1
ATOM 551 C CA . SER A 1 71 ? 19.362 -8.171 -24.266 1.00 73.31 71 SER A CA 1
ATOM 552 C C . SER A 1 71 ? 19.669 -6.896 -25.065 1.00 73.31 71 SER A C 1
ATOM 554 O O . SER A 1 71 ? 20.563 -6.896 -25.912 1.00 73.31 71 SER A O 1
ATOM 556 N N . MET A 1 72 ? 19.016 -5.777 -24.735 1.00 79.44 72 MET A N 1
ATOM 557 C CA . MET A 1 72 ? 19.247 -4.478 -25.367 1.00 79.44 72 MET A CA 1
ATOM 558 C C . MET A 1 72 ? 20.649 -3.939 -25.060 1.00 79.44 72 MET A C 1
ATOM 560 O O . MET A 1 72 ? 21.320 -3.423 -25.955 1.00 79.44 72 MET A O 1
ATOM 564 N N . LEU A 1 73 ? 21.124 -4.105 -23.821 1.00 82.69 73 LEU A N 1
ATOM 565 C CA . LEU A 1 73 ? 22.485 -3.741 -23.425 1.00 82.69 73 LEU A CA 1
ATOM 566 C C . LEU A 1 73 ? 23.537 -4.603 -24.143 1.00 82.69 73 LEU A C 1
ATOM 568 O O . LEU A 1 73 ? 24.578 -4.088 -24.552 1.00 82.69 73 LEU A O 1
ATOM 572 N N . CYS A 1 74 ? 23.265 -5.898 -24.327 1.00 79.38 74 CYS A N 1
ATOM 573 C CA . CYS A 1 74 ? 24.146 -6.812 -25.057 1.00 79.38 74 CYS A CA 1
ATOM 574 C C . CYS A 1 74 ? 24.271 -6.422 -26.540 1.00 79.38 74 CYS A C 1
ATOM 576 O O . CYS A 1 74 ? 25.384 -6.295 -27.056 1.00 79.38 74 CYS A O 1
ATOM 578 N N . LEU A 1 75 ? 23.144 -6.133 -27.201 1.00 83.4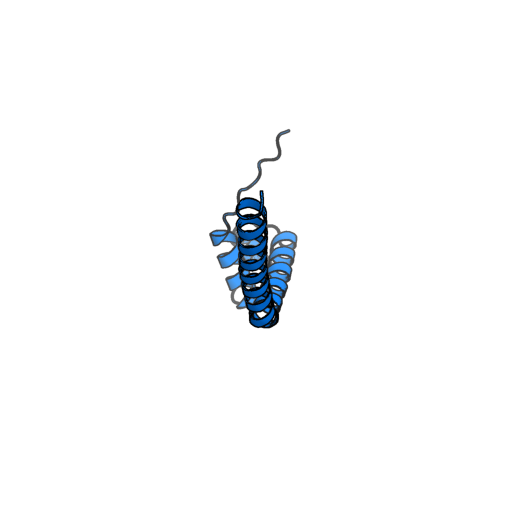4 75 LEU A N 1
ATOM 579 C CA . LEU A 1 75 ? 23.127 -5.676 -28.594 1.00 83.44 75 LEU A CA 1
ATOM 580 C C . LEU A 1 75 ? 23.858 -4.340 -28.771 1.00 83.44 75 LEU A C 1
ATOM 582 O O . LEU A 1 75 ? 24.635 -4.191 -29.712 1.00 83.44 75 LEU A O 1
ATOM 586 N N . LYS A 1 76 ? 23.667 -3.392 -27.844 1.00 86.12 76 LYS A N 1
ATOM 587 C CA . LYS A 1 76 ? 24.377 -2.105 -27.848 1.00 86.12 76 LYS A CA 1
ATOM 588 C C . LYS A 1 76 ? 25.898 -2.313 -27.829 1.00 86.12 76 LYS A C 1
ATOM 590 O O . LYS A 1 76 ? 26.587 -1.813 -28.713 1.00 86.12 76 LYS A O 1
ATOM 595 N N . LYS A 1 77 ? 26.400 -3.139 -26.899 1.00 86.50 77 LYS A N 1
ATOM 596 C CA . LYS A 1 77 ? 27.836 -3.455 -26.783 1.00 86.50 77 LYS A CA 1
ATOM 597 C C . LYS A 1 77 ? 28.415 -4.092 -28.050 1.00 86.50 77 LYS A C 1
ATOM 599 O O . LYS A 1 77 ? 29.532 -3.758 -28.431 1.00 86.50 77 LYS A O 1
ATOM 604 N N . LEU A 1 78 ? 27.675 -4.985 -28.712 1.00 86.19 78 LEU A N 1
ATOM 605 C CA . LEU A 1 78 ? 28.117 -5.605 -29.969 1.00 86.19 78 LEU A CA 1
ATOM 606 C C . LEU A 1 78 ? 28.241 -4.593 -31.113 1.00 86.19 78 LEU A C 1
ATOM 608 O O . LEU A 1 78 ? 29.196 -4.655 -31.888 1.00 86.19 78 LEU A O 1
ATOM 612 N N . VAL A 1 79 ? 27.290 -3.663 -31.221 1.00 88.31 79 VAL A N 1
ATOM 613 C CA . VAL A 1 79 ? 27.325 -2.603 -32.239 1.00 88.31 79 VAL A CA 1
ATOM 614 C C . VAL A 1 79 ? 28.500 -1.656 -32.000 1.00 88.31 79 VAL A C 1
ATOM 616 O O . VAL A 1 79 ? 29.210 -1.329 -32.950 1.00 88.31 79 VAL A O 1
ATOM 619 N N . ASP A 1 80 ? 28.744 -1.261 -30.749 1.00 83.12 80 ASP A N 1
ATOM 620 C CA . ASP A 1 80 ? 29.883 -0.408 -30.389 1.00 83.12 80 ASP A CA 1
ATOM 621 C C . ASP A 1 80 ? 31.231 -1.101 -30.664 1.00 83.12 80 ASP A C 1
ATOM 623 O O . ASP A 1 80 ? 32.133 -0.486 -31.233 1.00 83.12 80 ASP A O 1
ATOM 627 N N . LEU A 1 81 ? 31.350 -2.404 -30.373 1.00 85.19 81 LEU A N 1
ATOM 628 C CA . LEU A 1 81 ? 32.549 -3.194 -30.692 1.00 85.19 81 LEU A CA 1
ATOM 629 C C . LEU A 1 81 ? 32.801 -3.307 -32.198 1.00 85.19 81 LEU A C 1
ATOM 631 O O . LEU A 1 81 ? 33.937 -3.137 -32.638 1.00 85.19 81 LEU A O 1
ATOM 635 N N . LYS A 1 82 ? 31.758 -3.559 -33.000 1.00 85.81 82 LYS A N 1
ATOM 636 C CA . LYS A 1 82 ? 31.891 -3.587 -34.465 1.00 85.81 82 LYS A CA 1
ATOM 637 C C . LYS A 1 82 ? 32.299 -2.228 -35.023 1.00 85.81 82 LYS A C 1
ATOM 639 O O . LYS A 1 82 ? 33.147 -2.176 -35.906 1.00 85.81 82 LYS A O 1
ATOM 644 N N . ARG A 1 83 ? 31.720 -1.139 -34.512 1.00 83.56 83 ARG A N 1
ATOM 645 C CA . ARG A 1 83 ? 32.045 0.227 -34.945 1.00 83.56 83 ARG A CA 1
ATOM 646 C C . ARG A 1 83 ? 33.512 0.580 -34.673 1.00 83.56 83 ARG A C 1
ATOM 648 O O . ARG A 1 83 ? 34.121 1.235 -35.505 1.00 83.56 83 ARG A O 1
ATOM 655 N N . ASN A 1 84 ? 34.071 0.110 -33.558 1.00 83.25 84 ASN A N 1
ATOM 656 C CA . ASN A 1 84 ? 35.464 0.364 -33.179 1.00 83.25 84 ASN A CA 1
ATOM 657 C C . ASN A 1 84 ? 36.497 -0.482 -33.955 1.00 83.25 84 ASN A C 1
ATOM 659 O O . ASN A 1 84 ? 37.667 -0.139 -33.965 1.00 83.25 84 ASN A O 1
ATOM 663 N N . TYR A 1 85 ? 36.083 -1.590 -34.582 1.00 69.12 85 TYR A N 1
ATOM 664 C CA . TYR A 1 85 ? 36.958 -2.465 -35.386 1.00 69.12 85 TYR A CA 1
ATOM 665 C C . TYR A 1 85 ? 36.998 -2.105 -36.881 1.00 69.12 85 TYR A C 1
ATOM 667 O O . TYR A 1 85 ? 37.825 -2.630 -37.619 1.00 69.12 85 TYR A O 1
ATOM 675 N N . LEU A 1 86 ? 36.058 -1.275 -37.337 1.00 65.19 86 LEU A N 1
ATOM 676 C CA . LEU A 1 86 ? 35.887 -0.854 -38.734 1.00 65.19 86 LEU A CA 1
ATOM 677 C C . LEU A 1 86 ? 36.369 0.587 -38.983 1.00 65.19 86 LEU A C 1
ATOM 679 O O . LEU A 1 86 ? 36.136 1.120 -40.066 1.00 65.19 86 LEU A O 1
ATOM 683 N N . SER A 1 87 ? 37.002 1.205 -37.982 1.00 54.62 87 SER A N 1
ATOM 684 C CA . SER A 1 87 ? 37.595 2.544 -38.025 1.00 54.62 87 SER A CA 1
ATOM 685 C C . SER A 1 87 ? 39.103 2.460 -37.845 1.00 54.62 87 SER A C 1
ATOM 687 O O . SER A 1 87 ? 39.753 3.427 -38.293 1.00 54.62 87 SER A O 1
#

Radius of gyration: 22.76 Å; chains: 1; bounding box: 48×39×58 Å

Sequence (87 aa):
MSKKQNYYTASKKSKIVIAAIEGKLTQAQLTSEYGVPPTQIKAWKQTALQAIADAFSNVRDKDKKEKQSLSMLCLKKLVDLKRNYLS